Protein AF-A0A2V8LLS5-F1 (afdb_monomer)

Solvent-accessible surface area (backbone atoms only — not comparable to full-atom values): 4886 Å² total; per-residue (Å²): 116,70,68,61,57,50,52,53,49,46,52,49,33,35,72,78,68,71,43,67,55,70,66,59,51,48,53,50,31,64,74,69,68,54,88,75,56,78,89,49,47,65,61,48,49,60,50,49,49,53,47,54,56,53,50,46,62,56,68,72,44,85,70,61,89,85,62,75,82,86,79,79,82,82,79,84,129

Sequence (77 aa):
MAGTTLMEKMFAEVQDTGSISRDSLRSFLDLSGMKVRDDQISSLQASLERTLESVKRIRDRNVPQSVEPAVMFRVRH

pLDDT: mean 78.65, std 13.38, range [44.84, 92.19]

Radius of gyration: 15.32 Å; Cα contacts (8 Å, |Δi|>4): 29; chains: 1; bounding box: 36×30×39 Å

Foldseek 3Di:
DVQVVLLVVQLVCCVPPVFGDPVSLVVNCVVVVHDDDPVCSVVVRVVVSVVSVVVVVVVPPPDPPPDDPPDDDPDDD

Structure (mmCIF, N/CA/C/O backbone):
data_AF-A0A2V8LLS5-F1
#
_entry.id   AF-A0A2V8LLS5-F1
#
loop_
_atom_site.group_PDB
_atom_site.id
_atom_site.type_symbol
_atom_site.label_atom_id
_atom_site.label_alt_id
_atom_site.label_comp_id
_atom_site.label_asym_id
_atom_site.label_entity_id
_atom_site.label_seq_id
_atom_site.pdbx_PDB_ins_code
_atom_site.Cartn_x
_atom_site.Cartn_y
_atom_site.Cartn_z
_atom_site.occupancy
_atom_site.B_iso_or_equiv
_atom_site.auth_seq_id
_atom_site.auth_comp_id
_atom_site.auth_asym_id
_atom_site.auth_atom_id
_atom_site.pdbx_PDB_model_num
ATOM 1 N N . MET A 1 1 ? -2.079 -16.147 -2.845 1.00 55.19 1 MET A N 1
ATOM 2 C CA . MET A 1 1 ? -2.666 -15.191 -3.812 1.00 55.19 1 MET A CA 1
ATOM 3 C C . MET A 1 1 ? -3.361 -13.996 -3.152 1.00 55.19 1 MET A C 1
ATOM 5 O O . MET A 1 1 ? -3.396 -12.950 -3.771 1.00 55.19 1 MET A O 1
ATOM 9 N N . ALA A 1 2 ? -3.853 -14.076 -1.906 1.00 67.19 2 ALA A N 1
ATOM 10 C CA . ALA A 1 2 ? -4.526 -12.936 -1.258 1.00 67.19 2 ALA A CA 1
ATOM 11 C C . ALA A 1 2 ? -3.632 -11.687 -1.058 1.00 67.19 2 ALA A C 1
ATOM 13 O O . ALA A 1 2 ? -4.085 -10.566 -1.260 1.00 67.19 2 ALA A O 1
ATOM 14 N N . GLY A 1 3 ? -2.351 -11.873 -0.709 1.00 67.94 3 GLY A N 1
ATOM 15 C CA . GLY A 1 3 ? -1.433 -10.755 -0.450 1.00 67.94 3 GLY A CA 1
ATOM 16 C C . GLY A 1 3 ? -1.088 -9.914 -1.683 1.00 67.94 3 GLY A C 1
ATOM 17 O O . GLY A 1 3 ? -0.975 -8.699 -1.576 1.00 67.94 3 GLY A O 1
ATOM 18 N N . THR A 1 4 ? -0.976 -10.527 -2.865 1.00 75.56 4 THR A N 1
ATOM 19 C CA . THR A 1 4 ? -0.704 -9.804 -4.119 1.00 75.56 4 THR A CA 1
ATOM 20 C C . THR A 1 4 ? -1.887 -8.933 -4.532 1.00 75.56 4 THR A C 1
ATOM 22 O O . THR A 1 4 ? -1.694 -7.763 -4.838 1.00 75.56 4 THR A O 1
ATOM 25 N N . THR A 1 5 ? -3.112 -9.456 -4.431 1.00 84.19 5 THR A N 1
ATOM 26 C CA . THR A 1 5 ? -4.337 -8.699 -4.736 1.00 84.19 5 THR A CA 1
ATOM 27 C C . THR A 1 5 ? -4.540 -7.527 -3.775 1.00 84.19 5 THR A C 1
ATOM 29 O O . THR A 1 5 ? -4.968 -6.451 -4.189 1.00 84.19 5 THR A O 1
ATOM 32 N N . LEU A 1 6 ? -4.196 -7.695 -2.492 1.00 86.56 6 LEU A N 1
ATOM 33 C CA . LEU A 1 6 ? -4.246 -6.593 -1.533 1.00 86.56 6 LEU A CA 1
ATOM 34 C C . LEU A 1 6 ? -3.236 -5.489 -1.879 1.00 86.56 6 LEU A C 1
ATOM 36 O O . LEU A 1 6 ? -3.589 -4.313 -1.847 1.00 86.56 6 LEU A O 1
ATOM 40 N N . MET A 1 7 ? -2.005 -5.857 -2.243 1.00 85.31 7 MET A N 1
ATOM 41 C CA . MET A 1 7 ? -0.983 -4.880 -2.634 1.00 85.31 7 MET A CA 1
ATOM 42 C C . MET A 1 7 ? -1.385 -4.108 -3.892 1.00 85.31 7 MET A C 1
ATOM 44 O O . MET A 1 7 ? -1.203 -2.896 -3.934 1.00 85.31 7 MET A O 1
ATOM 48 N N . GLU A 1 8 ? -1.975 -4.774 -4.887 1.00 87.56 8 GLU A N 1
ATOM 49 C CA . GLU A 1 8 ? -2.513 -4.120 -6.088 1.00 87.56 8 GLU A CA 1
ATOM 50 C C . GLU A 1 8 ? -3.630 -3.131 -5.745 1.00 87.56 8 GLU A C 1
ATOM 52 O O . GLU A 1 8 ? -3.617 -1.998 -6.228 1.00 87.56 8 GLU A O 1
ATOM 57 N N . LYS A 1 9 ? -4.550 -3.520 -4.854 1.00 89.94 9 LYS A N 1
ATOM 58 C CA . LYS A 1 9 ? -5.621 -2.643 -4.367 1.00 89.94 9 LYS A CA 1
ATOM 59 C C . LYS A 1 9 ? -5.064 -1.408 -3.656 1.00 89.94 9 LYS A C 1
ATOM 61 O O . LYS A 1 9 ? -5.476 -0.295 -3.957 1.00 89.94 9 LYS A O 1
ATOM 66 N N . MET A 1 10 ? -4.105 -1.583 -2.749 1.00 88.94 10 MET A N 1
ATOM 67 C CA . MET A 1 10 ? -3.464 -0.467 -2.039 1.00 88.94 10 MET A CA 1
ATOM 68 C C . MET A 1 10 ? -2.717 0.461 -2.998 1.00 88.94 10 MET A C 1
ATOM 70 O O . MET A 1 10 ? -2.709 1.674 -2.808 1.00 88.94 10 MET A O 1
ATOM 74 N N . PHE A 1 11 ? -2.115 -0.097 -4.049 1.00 88.25 11 PHE A N 1
ATOM 75 C CA . PHE A 1 11 ? -1.471 0.686 -5.095 1.00 88.25 11 PHE A CA 1
ATOM 76 C C . PHE A 1 11 ? -2.474 1.556 -5.858 1.00 88.25 11 PHE A C 1
ATOM 78 O O . PHE A 1 11 ? -2.197 2.728 -6.099 1.00 88.25 11 PHE A O 1
ATOM 85 N N . ALA A 1 12 ? -3.633 0.994 -6.210 1.00 87.75 12 ALA A N 1
ATOM 86 C CA . ALA A 1 12 ? -4.716 1.731 -6.854 1.00 87.75 12 ALA A CA 1
ATOM 87 C C . ALA A 1 12 ? -5.275 2.831 -5.937 1.00 87.75 12 ALA A C 1
ATOM 89 O O . ALA A 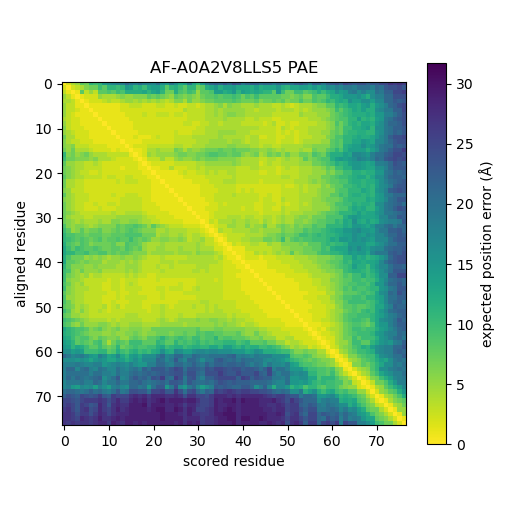1 12 ? -5.414 3.967 -6.371 1.00 87.75 12 ALA A O 1
ATOM 90 N N . GLU A 1 13 ? -5.488 2.546 -4.646 1.00 89.56 13 GLU A N 1
ATOM 91 C CA . GLU A 1 13 ? -5.963 3.538 -3.667 1.00 89.56 13 GLU A CA 1
ATOM 92 C C . GLU A 1 13 ? -5.035 4.764 -3.586 1.00 89.56 13 GLU A C 1
ATOM 94 O O . GLU A 1 13 ? -5.509 5.902 -3.641 1.00 89.56 13 GLU A O 1
ATOM 99 N N . VAL A 1 14 ? -3.714 4.550 -3.542 1.00 88.69 14 VAL A N 1
ATOM 100 C CA . VAL A 1 14 ? -2.733 5.648 -3.555 1.00 88.69 14 VAL A CA 1
ATOM 101 C C . VAL A 1 14 ? -2.772 6.427 -4.872 1.00 88.69 14 VAL A C 1
ATOM 103 O O . VAL A 1 14 ? -2.632 7.646 -4.851 1.00 88.69 14 VAL A O 1
ATOM 106 N N . GLN A 1 15 ? -2.987 5.764 -6.011 1.00 83.19 15 GLN A N 1
ATOM 107 C CA . GLN A 1 15 ? -3.075 6.442 -7.310 1.00 83.19 15 GLN A CA 1
ATOM 108 C C . GLN A 1 15 ? -4.344 7.281 -7.458 1.00 83.19 15 GLN A C 1
ATOM 110 O O . GLN A 1 15 ? -4.270 8.410 -7.938 1.00 83.19 15 GLN A O 1
ATOM 115 N N . ASP A 1 16 ? -5.480 6.737 -7.037 1.00 86.75 16 ASP A N 1
ATOM 116 C CA . ASP A 1 16 ? -6.787 7.351 -7.250 1.00 86.75 16 ASP A CA 1
ATOM 117 C C . ASP A 1 16 ? -7.075 8.441 -6.211 1.00 86.75 16 ASP A C 1
ATOM 119 O O . ASP A 1 16 ? -7.678 9.466 -6.525 1.00 86.75 16 ASP A O 1
ATOM 123 N N . THR A 1 17 ? -6.646 8.226 -4.962 1.00 86.25 17 THR A N 1
ATOM 124 C CA . THR A 1 17 ? -7.032 9.072 -3.818 1.00 86.25 17 THR A CA 1
ATOM 125 C C . THR A 1 17 ? -5.859 9.729 -3.097 1.00 86.25 17 THR A C 1
ATOM 127 O O . THR A 1 17 ? -6.074 10.576 -2.231 1.00 86.25 17 THR A O 1
ATOM 130 N N . GLY A 1 18 ? -4.619 9.353 -3.421 1.00 84.31 18 GLY A N 1
ATOM 131 C CA . GLY A 1 18 ? -3.423 9.838 -2.728 1.00 84.31 18 GL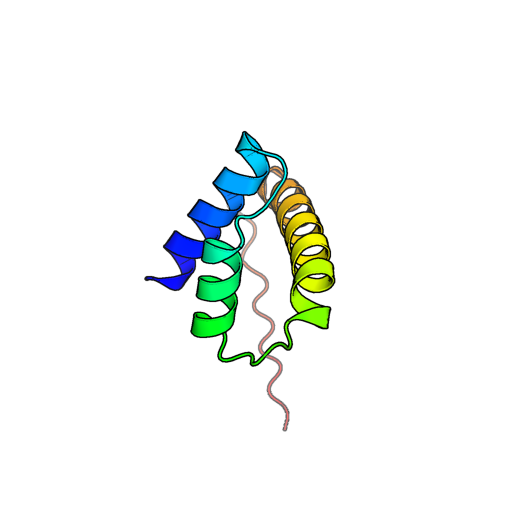Y A CA 1
ATOM 132 C C . GLY A 1 18 ? -3.232 9.271 -1.318 1.00 84.31 18 GLY A C 1
ATOM 133 O O . GLY A 1 18 ? -2.330 9.717 -0.614 1.00 84.31 18 GLY A O 1
ATOM 134 N N . SER A 1 19 ? -4.060 8.313 -0.887 1.00 89.69 19 SER A N 1
ATOM 135 C CA . SER A 1 19 ? -4.000 7.724 0.455 1.00 89.69 19 SER A CA 1
ATOM 136 C C . SER A 1 19 ? -4.423 6.256 0.450 1.00 89.69 19 SER A C 1
ATOM 138 O O . SER A 1 19 ? -5.137 5.814 -0.446 1.00 89.69 19 SER A O 1
ATOM 140 N N . ILE A 1 20 ? -3.997 5.495 1.457 1.00 92.19 20 ILE A N 1
ATOM 141 C CA . ILE A 1 20 ? -4.454 4.114 1.666 1.00 92.19 20 ILE A CA 1
ATOM 142 C C . ILE A 1 20 ? -5.613 4.118 2.662 1.00 92.19 20 ILE A C 1
ATOM 144 O O . ILE A 1 20 ? -5.548 4.748 3.719 1.00 92.19 20 ILE A O 1
ATOM 148 N N . SER A 1 21 ? -6.666 3.359 2.373 1.00 91.19 21 SER A N 1
ATOM 149 C CA . SER A 1 21 ? -7.771 3.186 3.312 1.00 91.19 21 SER A CA 1
ATOM 150 C C . SER A 1 21 ? -7.327 2.454 4.587 1.00 91.19 21 SER A C 1
ATOM 152 O O . SER A 1 21 ? -6.506 1.532 4.568 1.00 91.19 21 SER A O 1
ATOM 154 N N . ARG A 1 22 ? -7.933 2.813 5.726 1.00 88.00 22 ARG A N 1
ATOM 155 C CA . ARG A 1 22 ? -7.688 2.119 7.004 1.00 88.00 22 ARG A CA 1
ATOM 156 C C . ARG A 1 22 ? -7.980 0.620 6.935 1.00 88.00 22 ARG A C 1
ATOM 158 O O . ARG A 1 22 ? -7.307 -0.151 7.613 1.00 88.00 22 ARG A O 1
ATOM 165 N N . ASP A 1 23 ? -8.945 0.209 6.119 1.00 89.88 23 ASP A N 1
ATOM 166 C CA . ASP A 1 23 ? -9.317 -1.199 5.967 1.00 89.88 23 ASP A CA 1
ATOM 167 C C . ASP A 1 23 ? -8.265 -1.986 5.184 1.00 89.88 23 ASP A C 1
ATOM 169 O O . ASP A 1 23 ? -7.898 -3.095 5.582 1.00 89.88 23 ASP A O 1
ATOM 173 N N . SER A 1 24 ? -7.716 -1.404 4.114 1.00 90.56 24 SER A N 1
ATOM 174 C CA . SER A 1 24 ? -6.613 -2.012 3.366 1.00 90.56 24 SER A CA 1
ATOM 175 C C . SER A 1 24 ? -5.334 -2.069 4.212 1.00 90.56 24 SER A C 1
ATOM 177 O O . SER A 1 24 ? -4.638 -3.084 4.207 1.00 90.56 24 SER A O 1
ATOM 179 N N . LEU A 1 25 ? -5.075 -1.044 5.031 1.00 89.81 25 LEU A N 1
ATOM 180 C CA . LEU A 1 25 ? -3.978 -1.047 6.001 1.00 89.81 25 LEU A CA 1
ATOM 181 C C . LEU A 1 25 ? -4.139 -2.136 7.074 1.00 89.81 25 LEU A C 1
ATOM 183 O O . LEU A 1 25 ? -3.187 -2.860 7.354 1.00 89.81 25 LEU A O 1
ATOM 187 N N . ARG A 1 26 ? -5.334 -2.291 7.655 1.00 88.50 26 ARG A N 1
ATOM 188 C CA . ARG A 1 26 ? -5.619 -3.360 8.628 1.00 88.50 26 ARG A CA 1
ATOM 189 C C . ARG A 1 26 ? -5.466 -4.743 8.012 1.00 88.50 26 ARG A C 1
ATOM 191 O O . ARG A 1 26 ? -4.762 -5.571 8.571 1.00 88.50 26 ARG A O 1
ATOM 198 N N . SER A 1 27 ? -6.016 -4.945 6.817 1.00 89.62 27 SER A N 1
ATOM 199 C CA . SER A 1 27 ? -5.869 -6.202 6.074 1.00 89.62 27 SER A CA 1
ATOM 200 C C . SER A 1 27 ? -4.397 -6.539 5.811 1.00 89.62 27 SER A C 1
ATOM 202 O O . SER A 1 27 ? -3.997 -7.699 5.880 1.00 89.62 27 SER A O 1
ATOM 204 N N . PHE A 1 28 ? -3.569 -5.527 5.535 1.00 89.00 28 PHE A N 1
ATOM 205 C CA . PHE A 1 28 ? -2.133 -5.707 5.327 1.00 89.00 28 PHE A CA 1
ATOM 206 C C . PHE A 1 28 ? -1.424 -6.111 6.621 1.00 89.00 28 PHE A C 1
ATOM 208 O O . PHE A 1 28 ? -0.615 -7.041 6.625 1.00 89.00 28 PHE A O 1
ATOM 215 N N . LEU A 1 29 ? -1.761 -5.453 7.730 1.00 88.38 29 LEU A N 1
ATOM 216 C CA . LEU A 1 29 ? -1.224 -5.782 9.047 1.00 88.38 29 LEU A CA 1
ATOM 217 C C . LEU A 1 29 ? -1.615 -7.200 9.478 1.00 88.38 29 LEU A C 1
ATOM 219 O O . LEU A 1 29 ? -0.737 -7.964 9.881 1.00 88.38 29 LEU A O 1
ATOM 223 N N . ASP A 1 30 ? -2.874 -7.584 9.279 1.00 87.69 30 ASP A N 1
ATOM 224 C CA . ASP A 1 30 ? -3.376 -8.928 9.573 1.00 87.69 30 ASP A CA 1
ATOM 225 C C . ASP A 1 30 ? -2.633 -9.998 8.760 1.00 87.69 30 ASP A C 1
ATOM 227 O O . ASP A 1 30 ? -2.188 -11.002 9.318 1.00 87.69 30 ASP A O 1
ATOM 231 N N . LEU A 1 31 ? -2.412 -9.763 7.460 1.00 87.12 31 LEU A N 1
ATOM 232 C CA . LEU A 1 31 ? -1.644 -10.677 6.605 1.00 87.12 31 LEU A CA 1
ATOM 233 C C . LEU A 1 31 ? -0.162 -10.755 6.985 1.00 87.12 31 LEU A C 1
ATOM 235 O O . LEU A 1 31 ? 0.446 -11.817 6.860 1.00 87.12 31 LEU A O 1
ATOM 239 N N . SER A 1 32 ? 0.431 -9.647 7.434 1.00 83.19 32 SER A N 1
ATOM 240 C CA . SER A 1 32 ? 1.825 -9.617 7.893 1.00 83.19 32 SER A CA 1
ATOM 241 C C . SER A 1 32 ? 2.020 -10.245 9.279 1.00 83.19 32 SER A C 1
ATOM 243 O O . SER A 1 32 ? 3.155 -10.492 9.686 1.00 83.19 32 SER A O 1
ATOM 245 N N . GLY A 1 33 ? 0.930 -10.483 10.019 1.00 85.00 33 GLY A N 1
ATOM 246 C CA . GLY A 1 33 ? 0.962 -10.923 11.414 1.00 85.00 33 GLY A CA 1
ATOM 247 C C . GLY A 1 33 ? 1.499 -9.864 12.385 1.00 85.00 33 GLY A C 1
ATOM 248 O O . GLY A 1 33 ? 1.775 -10.175 13.547 1.00 85.00 33 GLY A O 1
ATOM 249 N N . MET A 1 34 ? 1.669 -8.617 11.936 1.00 84.12 34 MET A N 1
ATOM 250 C CA . MET A 1 34 ? 2.180 -7.530 12.765 1.00 84.12 34 MET A CA 1
ATOM 251 C C . MET A 1 34 ? 1.066 -6.953 13.635 1.00 84.12 34 MET A C 1
ATOM 253 O O . MET A 1 34 ? 0.086 -6.401 13.143 1.00 84.12 34 MET A O 1
ATOM 257 N N . LYS A 1 35 ? 1.255 -7.012 14.956 1.00 83.38 35 LYS A N 1
ATOM 258 C CA . LYS A 1 35 ? 0.396 -6.303 15.908 1.00 83.38 35 LYS A CA 1
ATOM 259 C C . LYS A 1 35 ? 0.895 -4.874 16.066 1.00 83.38 35 LYS A C 1
ATOM 261 O O . LYS A 1 35 ? 1.979 -4.651 16.600 1.00 83.38 35 LYS A O 1
ATOM 266 N N . VAL A 1 36 ? 0.094 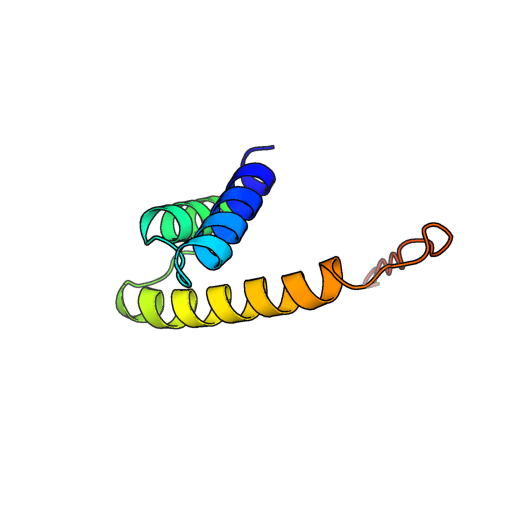-3.921 15.610 1.00 82.94 36 VAL A N 1
ATOM 267 C CA . VAL A 1 36 ? 0.394 -2.488 15.672 1.00 82.94 36 VAL A CA 1
ATOM 268 C C . VAL A 1 36 ? -0.629 -1.825 16.580 1.00 82.94 36 VAL A C 1
ATOM 270 O O . VAL A 1 36 ? -1.811 -2.162 16.541 1.00 82.94 36 VAL A O 1
ATOM 273 N N . ARG A 1 37 ? -0.171 -0.912 17.434 1.00 86.38 37 ARG A N 1
ATOM 274 C CA . ARG A 1 37 ? -1.062 -0.135 18.299 1.00 86.38 37 ARG A CA 1
ATOM 275 C C . ARG A 1 37 ? -1.715 0.998 17.507 1.00 86.38 37 ARG A C 1
ATOM 277 O O . ARG A 1 37 ? -1.113 1.521 16.572 1.00 86.38 37 ARG A O 1
ATOM 284 N N . ASP A 1 38 ? -2.904 1.429 17.917 1.00 82.25 38 ASP A N 1
ATOM 285 C CA . ASP A 1 38 ? -3.666 2.462 17.198 1.00 82.25 38 ASP A CA 1
ATOM 286 C C . ASP A 1 38 ? -2.914 3.797 17.050 1.00 82.25 38 ASP A C 1
ATOM 288 O O . ASP A 1 38 ? -3.032 4.459 16.019 1.00 82.25 38 ASP A O 1
ATOM 292 N N . ASP A 1 39 ? -2.076 4.166 18.026 1.00 85.62 39 ASP A N 1
ATOM 293 C CA . ASP A 1 39 ? -1.230 5.370 17.984 1.00 85.62 39 ASP A CA 1
ATOM 294 C C . ASP A 1 39 ? -0.161 5.318 16.878 1.00 85.62 39 ASP A C 1
ATOM 296 O O . ASP A 1 39 ? 0.307 6.351 16.402 1.00 85.62 39 ASP A O 1
ATOM 300 N N . GLN A 1 40 ? 0.207 4.115 16.437 1.00 86.31 40 GLN A N 1
ATOM 301 C CA . GLN A 1 40 ? 1.206 3.874 15.398 1.00 86.31 40 GLN A CA 1
ATOM 302 C C . GLN A 1 40 ? 0.585 3.724 14.003 1.00 86.31 40 GLN A C 1
ATOM 304 O O . GLN A 1 40 ? 1.303 3.790 13.008 1.00 86.31 40 GLN A O 1
ATOM 309 N N . ILE A 1 41 ? -0.737 3.550 13.897 1.00 86.31 41 ILE A N 1
ATOM 310 C CA . ILE A 1 41 ? -1.410 3.298 12.614 1.00 86.31 41 ILE A CA 1
ATOM 311 C C . ILE A 1 41 ? -1.222 4.472 11.653 1.00 86.31 41 ILE A C 1
ATOM 313 O O . ILE A 1 41 ? -0.861 4.260 10.499 1.00 86.31 41 ILE A O 1
ATOM 317 N N . SER A 1 42 ? -1.408 5.709 12.119 1.00 86.56 42 SER A N 1
ATOM 318 C CA . SER A 1 42 ? -1.307 6.893 11.254 1.00 86.56 42 SER A CA 1
ATOM 319 C C . SER A 1 42 ? 0.111 7.110 10.714 1.00 86.56 42 SER A C 1
ATOM 321 O O . SER A 1 42 ? 0.290 7.480 9.555 1.00 86.56 42 SER A O 1
ATOM 323 N N . SER A 1 43 ? 1.140 6.857 11.530 1.00 88.19 43 SER A N 1
ATOM 324 C CA . SER A 1 43 ? 2.537 6.990 11.093 1.00 88.19 43 SER A CA 1
ATOM 325 C C . SER A 1 43 ? 2.947 5.861 10.146 1.00 88.19 43 SER A C 1
ATOM 327 O O . SER A 1 43 ? 3.709 6.087 9.197 1.00 88.19 43 SER A O 1
ATOM 329 N N . LEU A 1 44 ? 2.412 4.659 10.364 1.00 88.56 44 LEU A N 1
ATOM 330 C CA . LEU A 1 44 ? 2.621 3.514 9.492 1.00 88.56 44 LEU A CA 1
ATOM 331 C C . LEU A 1 44 ? 1.934 3.719 8.139 1.00 88.56 44 LEU A C 1
ATOM 333 O O . LEU A 1 44 ? 2.563 3.480 7.113 1.00 88.56 44 LEU A O 1
ATOM 337 N N . GLN A 1 45 ? 0.712 4.257 8.135 1.00 90.12 45 GLN A N 1
ATOM 338 C CA . GLN A 1 45 ? -0.024 4.624 6.927 1.00 90.12 45 GLN A CA 1
ATOM 339 C C . GLN A 1 45 ? 0.795 5.576 6.042 1.00 90.12 45 GLN A C 1
ATOM 341 O O . GLN A 1 45 ? 1.111 5.238 4.904 1.00 90.12 45 GLN A O 1
ATOM 346 N N . ALA A 1 46 ? 1.245 6.705 6.598 1.00 90.44 46 ALA A N 1
ATOM 347 C CA . ALA A 1 46 ? 2.031 7.695 5.857 1.00 90.44 46 ALA A CA 1
ATOM 348 C C . ALA A 1 46 ? 3.392 7.155 5.378 1.00 90.44 46 ALA A C 1
ATOM 350 O O . ALA A 1 46 ? 3.968 7.619 4.391 1.00 90.44 46 ALA A O 1
ATOM 351 N N . SER A 1 47 ? 3.975 6.198 6.102 1.00 89.50 47 SER A N 1
ATOM 352 C CA . SER A 1 47 ? 5.223 5.550 5.683 1.00 89.50 47 SER A CA 1
ATOM 353 C C . SER A 1 47 ? 4.980 4.577 4.534 1.00 89.50 47 SER A C 1
ATOM 355 O O . SER A 1 47 ? 5.736 4.582 3.566 1.00 89.50 47 SER A O 1
ATOM 357 N N . LEU A 1 48 ? 3.895 3.808 4.603 1.00 89.19 48 LEU A N 1
ATOM 358 C CA . LEU A 1 48 ? 3.513 2.842 3.584 1.00 89.19 48 LEU A CA 1
ATOM 359 C C . LEU A 1 48 ? 3.123 3.527 2.269 1.00 89.19 48 LEU A C 1
ATOM 361 O O . LEU A 1 48 ? 3.593 3.112 1.215 1.00 89.19 48 LEU A O 1
ATOM 365 N N . GLU A 1 49 ? 2.365 4.623 2.332 1.00 90.62 49 GLU A N 1
ATOM 366 C CA . GLU A 1 49 ? 2.035 5.472 1.176 1.00 90.62 49 GLU A CA 1
ATOM 367 C C . GLU A 1 49 ? 3.305 5.943 0.447 1.00 90.62 49 GLU A C 1
ATOM 369 O O . GLU A 1 49 ? 3.452 5.746 -0.760 1.00 90.62 49 GLU A O 1
ATOM 374 N N . ARG A 1 50 ? 4.294 6.465 1.189 1.00 89.38 50 ARG A N 1
ATOM 375 C CA . ARG A 1 50 ? 5.593 6.877 0.623 1.00 89.38 50 ARG A CA 1
ATOM 376 C C . ARG A 1 50 ? 6.378 5.712 0.019 1.00 89.38 50 ARG A C 1
ATOM 378 O O . ARG A 1 50 ? 7.063 5.886 -0.995 1.00 89.38 50 ARG A O 1
ATOM 385 N N . THR A 1 51 ? 6.313 4.531 0.632 1.00 88.56 51 THR A N 1
ATOM 386 C CA . THR A 1 51 ? 6.950 3.326 0.092 1.00 88.56 51 THR A CA 1
ATOM 387 C C . THR A 1 51 ? 6.291 2.895 -1.215 1.00 88.56 51 THR A C 1
ATOM 389 O O . THR A 1 51 ? 7.013 2.639 -2.177 1.00 88.56 51 THR A O 1
ATOM 392 N N . LEU A 1 52 ? 4.958 2.869 -1.296 1.00 86.62 52 LEU A N 1
ATOM 393 C CA . LEU A 1 52 ? 4.240 2.517 -2.526 1.00 86.62 52 LEU A CA 1
ATOM 394 C C . LEU A 1 52 ? 4.541 3.510 -3.657 1.00 86.62 52 LEU A C 1
ATOM 396 O O . LEU A 1 52 ? 4.844 3.086 -4.774 1.00 86.62 52 LEU A O 1
ATOM 400 N N . GLU A 1 53 ? 4.597 4.808 -3.355 1.00 84.88 53 GLU A N 1
ATOM 401 C CA . GLU A 1 53 ? 5.019 5.842 -4.312 1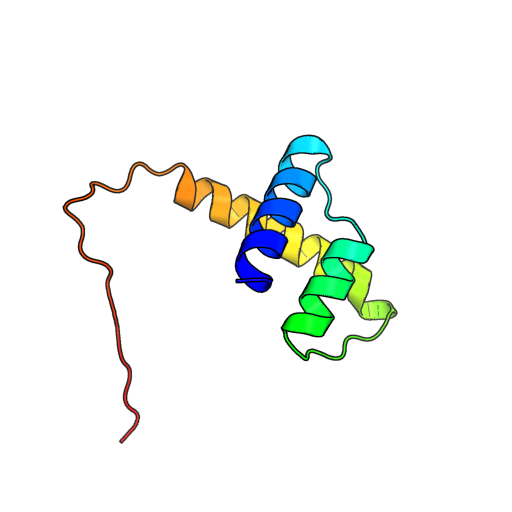.00 84.88 53 GLU A CA 1
ATOM 402 C C . GLU A 1 53 ? 6.461 5.614 -4.806 1.00 84.88 53 GLU A C 1
ATOM 404 O O . GLU A 1 53 ? 6.782 5.789 -5.982 1.00 84.88 53 GLU A O 1
ATOM 409 N N . SER A 1 54 ? 7.358 5.170 -3.924 1.00 84.00 54 SER A N 1
ATOM 410 C CA . SER A 1 54 ? 8.741 4.850 -4.300 1.00 84.00 54 SER A CA 1
ATOM 411 C C . SER A 1 54 ? 8.825 3.591 -5.169 1.00 84.00 54 SER A C 1
ATOM 413 O O . SER A 1 54 ? 9.585 3.561 -6.137 1.00 84.00 54 SER A O 1
ATOM 415 N N . VAL A 1 55 ? 8.021 2.568 -4.869 1.00 81.00 55 VAL A N 1
ATOM 416 C CA . VAL A 1 55 ? 7.922 1.339 -5.672 1.00 81.00 55 VAL A CA 1
ATOM 417 C C . VAL A 1 55 ? 7.363 1.640 -7.063 1.00 81.00 55 VAL A C 1
ATOM 419 O O . VAL A 1 55 ? 7.852 1.075 -8.039 1.00 81.00 55 VAL A O 1
ATOM 422 N N . LYS A 1 56 ? 6.423 2.585 -7.191 1.00 75.88 56 LYS A N 1
ATOM 423 C CA . LYS A 1 56 ? 5.935 3.075 -8.491 1.00 75.88 56 LYS A CA 1
ATOM 424 C C . LYS A 1 56 ? 7.072 3.555 -9.378 1.00 75.88 56 LYS A C 1
ATOM 426 O O . LYS A 1 56 ? 7.203 3.088 -10.501 1.00 75.88 56 LYS A O 1
ATOM 431 N N .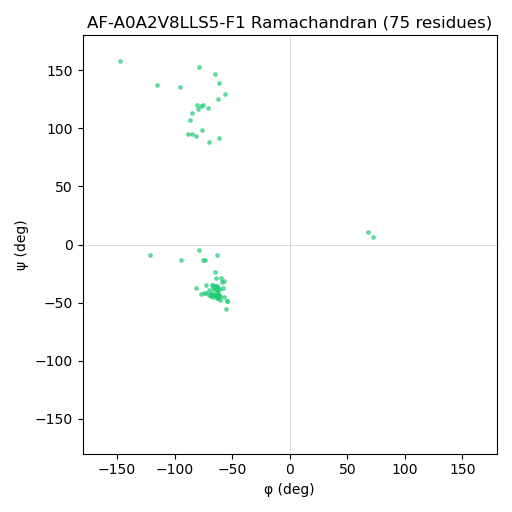 ARG A 1 57 ? 7.972 4.379 -8.839 1.00 75.75 57 ARG A N 1
ATOM 432 C CA . ARG A 1 57 ? 9.147 4.865 -9.583 1.00 75.75 57 ARG A CA 1
ATOM 433 C C . ARG A 1 57 ? 10.064 3.737 -10.056 1.00 75.75 57 ARG A C 1
ATOM 435 O O . ARG A 1 57 ? 10.758 3.909 -11.050 1.00 75.75 57 ARG A O 1
ATOM 442 N N . ILE A 1 58 ? 10.103 2.609 -9.344 1.00 75.19 58 ILE A N 1
ATOM 443 C CA . ILE A 1 58 ? 10.858 1.419 -9.757 1.00 75.19 58 ILE A CA 1
ATOM 444 C C . ILE A 1 58 ? 10.103 0.665 -10.854 1.00 75.19 58 ILE A C 1
ATOM 446 O O . ILE A 1 58 ? 10.725 0.260 -11.827 1.00 75.19 58 ILE A O 1
ATOM 450 N N . ARG A 1 59 ? 8.780 0.505 -10.727 1.00 68.06 59 ARG A N 1
ATOM 451 C CA . ARG A 1 59 ? 7.935 -0.140 -11.744 1.00 68.06 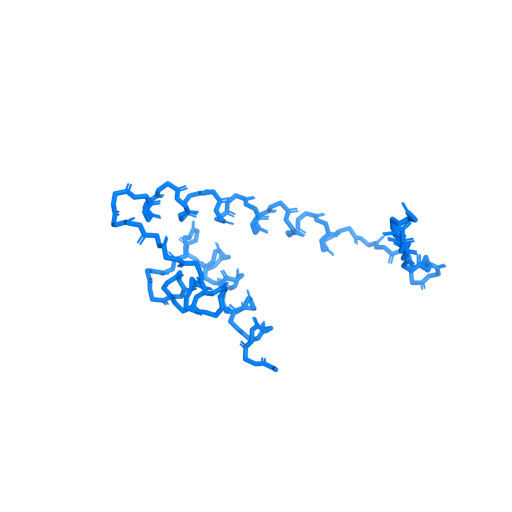59 ARG A CA 1
ATOM 452 C C . ARG A 1 59 ? 7.929 0.628 -13.068 1.00 68.06 59 ARG A C 1
ATOM 454 O O . ARG A 1 59 ? 7.961 0.008 -14.122 1.00 68.06 59 ARG A O 1
ATOM 461 N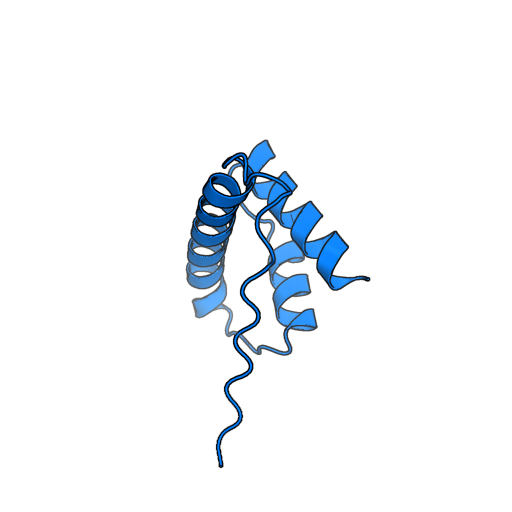 N . ASP A 1 60 ? 7.917 1.956 -13.000 1.00 67.44 60 ASP A N 1
ATOM 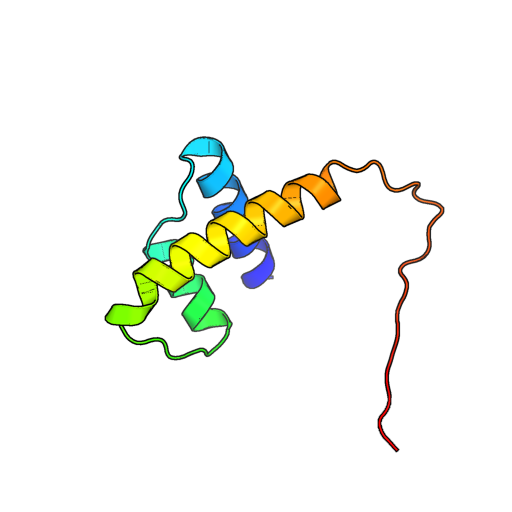462 C CA . ASP A 1 60 ? 7.926 2.842 -14.168 1.00 67.44 60 ASP A CA 1
ATOM 463 C C . ASP A 1 60 ? 9.300 2.883 -14.857 1.00 67.44 60 ASP A C 1
ATOM 465 O O . ASP A 1 60 ? 9.425 3.360 -15.988 1.00 67.44 60 ASP A O 1
ATOM 469 N N . ARG A 1 61 ? 10.357 2.369 -14.211 1.00 69.69 61 ARG A N 1
ATOM 470 C CA . ARG A 1 61 ? 11.613 2.120 -14.915 1.00 69.69 61 ARG A CA 1
ATOM 471 C C . ARG A 1 61 ? 11.395 0.944 -15.857 1.00 69.69 61 ARG A C 1
ATOM 473 O O . ARG A 1 61 ? 11.180 -0.179 -15.415 1.00 69.69 61 ARG A O 1
ATOM 480 N N . ASN A 1 62 ? 11.537 1.199 -17.156 1.00 59.72 62 ASN A N 1
ATOM 481 C CA . ASN A 1 62 ? 11.693 0.148 -18.155 1.00 59.72 62 ASN A CA 1
ATOM 482 C C . ASN A 1 62 ? 12.966 -0.648 -17.845 1.00 59.72 62 ASN A C 1
ATOM 484 O O . ASN A 1 62 ? 14.063 -0.282 -18.265 1.00 59.72 62 ASN A O 1
ATOM 488 N N . VAL A 1 63 ? 12.820 -1.720 -17.070 1.00 62.59 63 VAL A N 1
ATOM 489 C CA . VAL A 1 63 ? 13.873 -2.710 -16.868 1.00 62.59 63 VAL A CA 1
ATOM 490 C C . VAL A 1 63 ? 13.936 -3.551 -18.144 1.00 62.59 63 VAL A C 1
ATOM 492 O O . VAL A 1 63 ? 12.926 -4.159 -18.509 1.00 62.59 63 VAL A O 1
ATOM 495 N N . PRO A 1 64 ? 15.078 -3.591 -18.853 1.00 60.41 64 PRO A N 1
ATOM 496 C CA . PRO A 1 64 ? 15.234 -4.475 -19.998 1.00 60.41 64 PRO A CA 1
ATOM 497 C C . PRO A 1 64 ? 14.957 -5.914 -19.560 1.00 60.41 64 PRO A C 1
ATOM 499 O O . PRO A 1 64 ? 15.531 -6.382 -18.579 1.00 60.41 64 PRO A O 1
ATOM 502 N N . GLN A 1 65 ? 14.098 -6.633 -20.285 1.00 58.50 65 GLN A N 1
ATOM 503 C CA . GLN A 1 65 ? 13.734 -8.016 -19.936 1.00 58.50 65 GLN A CA 1
ATOM 504 C C . GLN A 1 65 ? 14.916 -9.001 -19.995 1.00 58.50 65 GLN A C 1
ATOM 506 O O . GLN A 1 65 ? 14.791 -10.137 -19.554 1.00 58.50 65 GLN A O 1
ATOM 511 N N . SER A 1 66 ? 16.068 -8.565 -20.511 1.00 66.69 66 SER A N 1
ATOM 512 C CA . SER A 1 66 ? 17.330 -9.306 -20.496 1.00 66.69 66 SER A CA 1
ATOM 513 C C . SER A 1 66 ? 18.066 -9.258 -19.151 1.00 66.69 66 SER A C 1
ATOM 515 O O . SER A 1 66 ? 19.128 -9.862 -19.030 1.00 66.69 66 SER A O 1
ATOM 517 N N . VAL A 1 67 ? 17.577 -8.497 -18.165 1.00 63.84 67 VAL A N 1
ATOM 518 C CA . VAL A 1 67 ? 18.193 -8.405 -16.835 1.00 63.84 67 VAL A CA 1
ATOM 519 C C . VAL A 1 67 ? 17.646 -9.531 -15.962 1.00 63.84 67 VAL A C 1
ATOM 521 O O . VAL A 1 67 ? 16.496 -9.487 -15.525 1.00 63.84 67 VAL A O 1
ATOM 524 N N . GLU A 1 68 ? 18.474 -10.542 -15.703 1.00 58.69 68 GLU A N 1
ATOM 525 C CA . GLU A 1 68 ? 18.137 -11.598 -14.750 1.00 58.69 68 GLU A CA 1
ATOM 526 C C . GLU A 1 68 ? 17.934 -11.013 -13.337 1.00 58.69 68 GLU A C 1
ATOM 528 O O . GLU A 1 68 ? 18.691 -10.128 -12.915 1.00 58.69 68 GLU A O 1
ATOM 533 N N . PRO A 1 69 ? 16.925 -11.480 -12.575 1.00 63.38 69 PRO A N 1
ATOM 534 C CA . PRO A 1 69 ? 16.726 -11.030 -11.207 1.00 63.38 69 PRO A CA 1
ATOM 535 C C . PRO A 1 69 ? 17.941 -11.401 -10.353 1.00 63.38 69 PRO A C 1
ATOM 537 O O . PRO A 1 69 ? 18.317 -12.568 -10.259 1.00 63.38 69 PRO A O 1
ATOM 540 N N . ALA A 1 70 ? 18.539 -10.412 -9.687 1.00 63.41 70 ALA A N 1
ATOM 541 C CA . ALA A 1 70 ? 19.655 -10.634 -8.777 1.00 63.41 70 ALA A CA 1
ATOM 542 C C . ALA A 1 70 ? 19.173 -11.360 -7.507 1.00 63.41 70 ALA A C 1
ATOM 544 O O . ALA A 1 70 ? 18.803 -10.731 -6.514 1.00 63.41 70 ALA A O 1
ATOM 545 N N . VAL A 1 71 ? 19.153 -12.693 -7.526 1.00 54.22 71 VAL A N 1
ATOM 546 C CA . VAL A 1 71 ? 18.800 -13.494 -6.349 1.00 54.22 71 VAL A CA 1
ATOM 547 C C . VAL A 1 71 ? 20.045 -13.695 -5.481 1.00 54.22 71 VAL A C 1
ATOM 549 O O . VAL A 1 71 ? 20.840 -14.602 -5.707 1.00 54.22 71 VAL A O 1
ATOM 552 N N . MET A 1 72 ? 20.239 -12.845 -4.467 1.00 47.88 72 MET A N 1
ATOM 553 C CA . MET A 1 72 ? 21.260 -13.076 -3.438 1.00 47.88 72 MET A CA 1
ATOM 554 C C . MET A 1 72 ? 20.688 -13.925 -2.296 1.00 47.88 72 MET A C 1
ATOM 556 O O . MET A 1 72 ? 20.107 -13.400 -1.346 1.00 47.88 72 MET A O 1
ATOM 560 N N . PHE A 1 73 ? 20.892 -15.242 -2.351 1.00 50.84 73 PHE A N 1
ATOM 561 C CA . PHE A 1 73 ? 20.704 -16.105 -1.184 1.00 50.84 73 PHE A CA 1
ATOM 562 C C . PHE A 1 73 ? 21.900 -15.944 -0.237 1.00 50.84 73 PHE A C 1
ATOM 564 O O . PHE A 1 73 ? 22.956 -16.541 -0.435 1.00 50.84 73 PHE A O 1
ATOM 571 N N . ARG A 1 74 ? 21.752 -15.131 0.814 1.00 44.84 74 ARG A N 1
ATOM 572 C CA . ARG A 1 74 ? 22.713 -15.112 1.926 1.00 44.84 74 ARG A CA 1
ATOM 573 C C . ARG A 1 74 ? 22.396 -16.275 2.869 1.00 44.84 74 ARG A C 1
ATOM 575 O O . ARG A 1 74 ? 21.569 -16.140 3.766 1.00 44.84 74 ARG A O 1
ATOM 582 N N . VAL A 1 75 ? 23.054 -17.413 2.663 1.00 45.53 75 VAL A N 1
ATOM 583 C CA . VAL A 1 75 ? 23.087 -18.498 3.653 1.00 45.53 75 VAL A CA 1
ATOM 584 C C . VAL A 1 75 ? 24.070 -18.081 4.749 1.00 45.53 75 VAL A C 1
ATOM 586 O O . VAL A 1 75 ? 25.235 -17.804 4.467 1.00 45.53 75 VAL A O 1
ATOM 589 N N . ARG A 1 76 ? 23.596 -17.954 5.992 1.00 56.06 76 ARG A N 1
ATOM 590 C CA . ARG A 1 76 ? 24.476 -17.815 7.161 1.00 56.06 76 ARG A CA 1
ATOM 591 C C . ARG A 1 76 ? 24.979 -19.219 7.512 1.00 56.06 76 ARG A C 1
ATOM 593 O O . ARG A 1 76 ? 24.150 -20.076 7.805 1.00 56.06 76 ARG A O 1
ATOM 600 N N . HIS A 1 77 ? 26.290 -19.438 7.406 1.00 49.78 77 HIS A N 1
ATOM 601 C CA . HIS A 1 77 ? 26.980 -20.576 8.020 1.00 49.78 77 HIS A CA 1
ATOM 602 C C . HIS A 1 77 ? 27.171 -20.326 9.515 1.00 49.7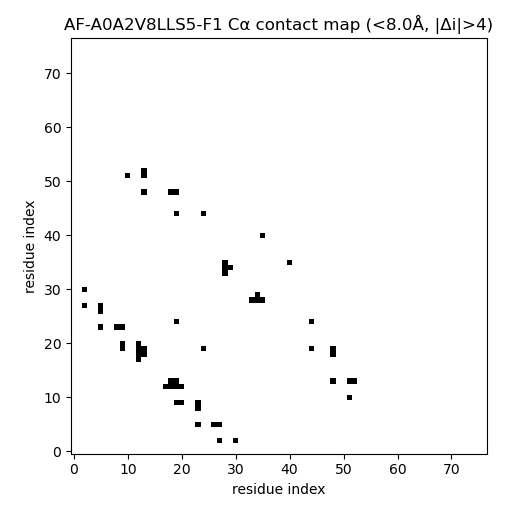8 77 HIS A C 1
ATOM 604 O O . HIS A 1 77 ? 27.348 -19.139 9.881 1.00 49.78 77 HIS A O 1
#

Mean predicted aligned error: 9.34 Å

Secondary structure (DSSP, 8-state):
-HHHHHHHHHHHHHHHHSS--HHHHHHHHHHHT----HHHHHHHHHHHHHHHHHHHHHHTS---TT-----------